Protein AF-A0A950GT67-F1 (afdb_monomer_lite)

Foldseek 3Di:
DLCPVCPPPDDDDDDDDQFAAPVRHHFWKWKFKDALLATFKIWTWDQDDPVRDIAIWIAGLVRHTDPKDDPHHDDDDDDDDPCSVVLRNVVSVVCNPARIWIWMWGDHPPDIDTDDIGNDPSSVPDCIPPNVVNVVSVVRRDDDPPVVVVVCCVVPVVPDPPPPDDDDDDDDDD

Secondary structure (DSSP, 8-state):
---GGGTTSPP-----PPP--TTSPPPEEEEEEEETTEEEEEEEEEEETTTTEEEEEEE-TT-PEE----SSPPPS--PPPTTHHHHHHHHHHHTTTSSEEEEEEEEETTEEEEEEEESSGGGG----SSTHHHHHHHHH--PPPHHHHHHHHHHHH-S---------------

pLDDT: mean 84.3, std 18.07, range [29.95, 98.62]

Radius of gyration: 19.68 Å; chains: 1; bounding box: 31×57×54 Å

Sequence (174 aa):
LDEIGYVTVPPRVIVEKLLLRDDGAPPRELKVFVFHGVAKLIQNVFICGPERTAMASYHLLDWTRLAWKSAHPPPEPVCPPRRLDEMVRIAERLVAGLDHARVDMYECDDAIFVGEITVYSHSGLHRFEPECADYLLGSHWNLRPSRMRALWTILTKHRRIAQHKHLPWQCRSP

Structure (mmCIF, N/CA/C/O backbone):
data_AF-A0A950GT67-F1
#
_entry.id   AF-A0A950GT67-F1
#
loop_
_atom_site.group_PDB
_atom_site.id
_atom_site.type_symbol
_atom_site.label_atom_id
_atom_site.label_alt_id
_atom_site.label_comp_id
_atom_site.label_asym_id
_atom_site.label_entity_id
_atom_site.label_seq_id
_atom_site.pdbx_PDB_ins_code
_atom_site.Cartn_x
_atom_site.Cartn_y
_atom_site.Cartn_z
_atom_site.occupancy
_atom_site.B_iso_or_equiv
_atom_site.auth_seq_id
_atom_site.auth_comp_id
_atom_site.auth_asym_id
_atom_site.auth_atom_id
_atom_site.pdbx_PDB_model_num
ATOM 1 N N . LEU A 1 1 ? 9.146 19.813 -7.406 1.00 53.09 1 LEU A N 1
ATOM 2 C CA . LEU A 1 1 ? 7.730 19.428 -7.217 1.00 53.09 1 LEU A CA 1
ATOM 3 C C . LEU A 1 1 ? 7.624 18.070 -7.847 1.00 53.09 1 LEU A C 1
ATOM 5 O O . LEU A 1 1 ? 7.600 17.971 -9.069 1.00 53.09 1 LEU A O 1
ATOM 9 N N . ASP A 1 2 ? 7.692 17.052 -7.007 1.00 68.12 2 ASP A N 1
ATOM 10 C CA . ASP A 1 2 ? 7.987 15.707 -7.481 1.00 68.12 2 ASP A CA 1
ATOM 11 C C . ASP A 1 2 ? 6.716 15.040 -8.029 1.00 68.12 2 ASP A C 1
ATOM 13 O O . ASP A 1 2 ? 6.797 14.097 -8.804 1.00 68.12 2 ASP A O 1
ATOM 17 N N . GLU A 1 3 ? 5.528 15.588 -7.754 1.00 80.56 3 GLU A N 1
ATOM 18 C CA . GLU A 1 3 ? 4.237 15.040 -8.184 1.00 80.56 3 GLU A CA 1
ATOM 19 C C . GLU A 1 3 ? 3.496 15.950 -9.180 1.00 80.56 3 GLU A C 1
ATOM 21 O O . GLU A 1 3 ? 2.437 16.512 -8.899 1.00 80.56 3 GLU A O 1
ATOM 26 N N . ILE A 1 4 ? 4.053 16.093 -10.387 1.00 83.31 4 ILE A N 1
ATOM 27 C CA . ILE A 1 4 ? 3.520 16.975 -11.448 1.00 83.31 4 ILE A CA 1
ATOM 28 C C . ILE A 1 4 ? 2.057 16.650 -11.814 1.00 83.31 4 ILE A C 1
ATOM 30 O O . ILE A 1 4 ? 1.311 17.547 -12.211 1.00 83.31 4 ILE A O 1
ATOM 34 N N . GLY A 1 5 ? 1.616 15.398 -11.649 1.00 82.50 5 GLY A N 1
ATOM 35 C CA . GLY A 1 5 ? 0.249 14.966 -11.961 1.00 82.50 5 GLY A CA 1
ATOM 36 C C . GLY A 1 5 ? -0.845 15.704 -11.180 1.00 82.50 5 GLY A C 1
ATOM 37 O O . GLY A 1 5 ? -1.948 15.867 -11.701 1.00 82.50 5 GLY A O 1
ATOM 38 N N . TYR A 1 6 ? -0.536 16.234 -9.993 1.00 85.50 6 TYR A N 1
ATOM 39 C CA . TYR A 1 6 ? -1.503 16.946 -9.152 1.00 85.50 6 TYR A CA 1
ATOM 40 C C . TYR A 1 6 ? -1.465 18.472 -9.300 1.00 85.50 6 TYR A C 1
ATOM 42 O O . TYR A 1 6 ? -2.308 19.152 -8.726 1.00 85.50 6 TYR A O 1
ATOM 50 N N . VAL A 1 7 ? -0.559 19.042 -10.108 1.00 89.12 7 VAL A N 1
ATOM 51 C CA . VAL A 1 7 ? -0.364 20.509 -10.192 1.00 89.12 7 VAL A CA 1
ATOM 52 C C . VAL A 1 7 ? -1.618 21.280 -10.630 1.00 89.12 7 VAL A C 1
ATOM 54 O O . VAL A 1 7 ? -1.770 22.459 -10.327 1.00 89.12 7 VAL A O 1
ATOM 57 N N . THR A 1 8 ? -2.521 20.617 -11.358 1.00 89.38 8 THR A N 1
ATOM 58 C CA . THR A 1 8 ? -3.775 21.211 -11.852 1.00 89.38 8 THR A CA 1
ATOM 59 C C . THR A 1 8 ? -4.975 20.946 -10.945 1.00 89.38 8 THR A C 1
ATOM 61 O O . THR A 1 8 ? -6.058 21.473 -11.199 1.00 89.38 8 THR A O 1
ATOM 64 N N . VAL A 1 9 ? -4.806 20.138 -9.896 1.00 89.69 9 VAL A N 1
ATOM 65 C CA . VAL A 1 9 ? -5.877 19.805 -8.958 1.00 89.69 9 VAL A CA 1
ATOM 66 C C . VAL A 1 9 ? -6.055 20.974 -7.983 1.00 89.69 9 VAL A C 1
ATOM 68 O O . VAL A 1 9 ? -5.092 21.366 -7.323 1.00 89.69 9 VAL A O 1
ATOM 71 N N . PRO A 1 10 ? -7.262 21.560 -7.863 1.00 93.44 10 PRO A N 1
ATOM 72 C CA . PRO A 1 10 ? -7.507 22.623 -6.897 1.00 93.44 10 PRO A CA 1
ATOM 73 C C . PRO A 1 10 ? -7.250 22.132 -5.464 1.00 93.44 10 PRO A C 1
ATOM 75 O O . PRO A 1 10 ? -7.778 21.078 -5.102 1.00 93.44 10 PRO A O 1
ATOM 78 N N . PRO A 1 11 ? -6.529 22.893 -4.619 1.00 92.94 11 PRO A N 1
ATOM 79 C CA . PRO A 1 11 ? -6.340 22.527 -3.220 1.00 92.94 11 PRO A CA 1
ATOM 80 C C . PRO A 1 11 ? -7.679 22.369 -2.486 1.00 92.94 11 PRO A C 1
ATOM 82 O O . PRO A 1 11 ? -8.611 23.172 -2.650 1.00 92.94 11 PRO A O 1
ATOM 85 N N . ARG A 1 12 ? -7.778 21.311 -1.679 1.00 94.88 12 ARG A N 1
ATOM 86 C CA . ARG A 1 12 ? -8.943 20.948 -0.861 1.00 94.88 12 ARG A CA 1
ATOM 87 C C . ARG A 1 12 ? -8.471 20.359 0.468 1.00 94.88 12 ARG A C 1
ATOM 89 O O . ARG A 1 12 ? -7.367 19.832 0.545 1.00 94.88 12 ARG A O 1
ATOM 96 N N . VAL A 1 13 ? -9.324 20.439 1.487 1.00 95.25 13 VAL A N 1
ATOM 97 C CA . VAL A 1 13 ? -9.114 19.801 2.793 1.00 95.25 13 VAL A CA 1
ATOM 98 C C . VAL A 1 13 ? -10.214 18.769 2.998 1.00 95.25 13 VAL A C 1
ATOM 100 O O . VAL A 1 13 ? -11.390 19.076 2.799 1.00 95.25 13 VAL A O 1
ATOM 103 N N . ILE A 1 14 ? -9.820 17.561 3.389 1.00 94.38 14 ILE A N 1
ATOM 104 C CA . ILE A 1 14 ? -10.715 16.491 3.827 1.00 94.38 14 ILE A CA 1
ATOM 105 C C . ILE A 1 14 ? -10.416 16.254 5.305 1.00 94.38 14 ILE A C 1
ATOM 107 O O . ILE A 1 14 ? -9.254 16.212 5.702 1.00 94.38 14 ILE A O 1
ATOM 111 N N . VAL A 1 15 ? -11.465 16.142 6.116 1.00 96.00 15 VAL A N 1
ATOM 112 C CA . VAL A 1 15 ? -11.362 15.803 7.537 1.00 96.00 15 VAL A CA 1
ATOM 113 C C . VAL A 1 15 ? -12.121 14.505 7.745 1.00 96.00 15 VAL A C 1
ATOM 115 O O . VAL A 1 15 ? -13.316 14.434 7.461 1.00 96.00 15 VAL A O 1
ATOM 118 N N . GLU A 1 16 ? -11.424 13.485 8.226 1.00 93.69 16 GLU A N 1
ATOM 119 C CA . GLU A 1 16 ? -11.976 12.159 8.482 1.00 93.69 16 GLU A CA 1
ATOM 120 C C . GLU A 1 16 ? -11.831 11.769 9.954 1.00 93.69 16 GLU A C 1
ATOM 122 O O . GLU A 1 16 ? -11.094 12.388 10.726 1.00 93.69 16 GLU A O 1
ATOM 127 N N . LYS A 1 17 ? -12.576 10.740 10.360 1.00 93.25 17 LYS A N 1
ATOM 128 C CA . LYS A 1 17 ? -12.478 10.192 11.711 1.00 93.25 17 LYS A CA 1
ATOM 129 C C . LYS A 1 17 ? -11.098 9.556 11.896 1.00 93.25 17 LYS A C 1
ATOM 131 O O . LYS A 1 17 ? -10.709 8.704 11.106 1.00 93.25 17 LYS A O 1
ATOM 136 N N . LEU A 1 18 ? -10.416 9.895 12.992 1.00 93.19 18 LEU A N 1
ATOM 137 C CA . LEU A 1 18 ? -9.203 9.188 13.398 1.00 93.19 18 LEU A CA 1
ATOM 138 C C . LEU A 1 18 ? -9.539 7.723 13.707 1.00 93.19 18 LEU A C 1
ATOM 140 O O . LEU A 1 18 ? -10.339 7.438 14.603 1.00 93.19 18 LEU A O 1
ATOM 144 N N . LEU A 1 19 ? -8.927 6.809 12.960 1.00 92.69 19 LEU A N 1
ATOM 145 C CA . LEU A 1 19 ? -9.042 5.376 13.196 1.00 92.69 19 LEU A CA 1
ATOM 146 C C . LEU A 1 19 ? -8.049 4.963 14.282 1.00 92.69 19 LEU A C 1
ATOM 148 O O . LEU A 1 19 ? -6.851 5.219 14.166 1.00 92.69 19 LEU A O 1
ATOM 152 N N . LEU A 1 20 ? -8.568 4.328 15.325 1.00 92.88 20 LEU A N 1
ATOM 153 C CA . LEU A 1 20 ? -7.816 3.685 16.394 1.00 92.88 20 LEU A CA 1
ATOM 154 C C . LEU A 1 20 ? -8.478 2.341 16.656 1.00 92.88 20 LEU A C 1
ATOM 156 O O . LEU A 1 20 ? -9.705 2.238 16.584 1.00 92.88 20 LEU A O 1
ATOM 160 N N . ARG A 1 21 ? -7.654 1.346 16.960 1.00 90.81 21 ARG A N 1
ATOM 161 C CA . ARG A 1 21 ? -8.113 0.045 17.430 1.00 90.81 21 ARG A CA 1
ATOM 162 C C . ARG A 1 21 ? -8.713 0.168 18.829 1.00 90.81 21 ARG A C 1
ATOM 164 O O . ARG A 1 21 ? -8.449 1.150 19.527 1.00 90.81 21 ARG A O 1
ATOM 171 N N . ASP A 1 22 ? -9.451 -0.845 19.265 1.00 92.38 22 ASP A N 1
ATOM 172 C CA . ASP A 1 22 ? -10.053 -0.895 20.609 1.00 92.38 22 ASP A CA 1
ATOM 173 C C . ASP A 1 22 ? -9.031 -0.711 21.751 1.00 92.38 22 ASP A C 1
ATOM 175 O O . ASP A 1 22 ? -9.353 -0.164 22.805 1.00 92.38 22 ASP A O 1
ATOM 179 N N . ASP A 1 23 ? -7.777 -1.123 21.537 1.00 90.31 23 ASP A N 1
ATOM 180 C CA . ASP A 1 23 ? -6.657 -0.947 22.475 1.00 90.31 23 ASP A CA 1
ATOM 181 C C . ASP A 1 23 ? -6.004 0.453 22.414 1.00 90.31 23 ASP A C 1
ATOM 183 O O . ASP A 1 23 ? -5.026 0.721 23.114 1.00 90.31 23 ASP A O 1
ATOM 187 N N . GLY A 1 24 ? -6.535 1.357 21.585 1.00 89.75 24 GLY A N 1
ATOM 188 C CA . GLY A 1 24 ? -6.017 2.704 21.350 1.00 89.75 24 GLY A CA 1
ATOM 189 C C . GLY A 1 24 ? -4.816 2.766 20.401 1.00 89.75 24 GLY A C 1
ATOM 190 O O . GLY A 1 24 ? -4.309 3.860 20.144 1.00 89.75 24 GLY A O 1
ATOM 191 N N . ALA A 1 25 ? -4.348 1.634 19.865 1.00 88.31 25 ALA A N 1
ATOM 192 C CA . ALA A 1 25 ? -3.246 1.612 18.909 1.00 88.31 25 ALA A CA 1
ATOM 193 C C . ALA A 1 25 ? -3.696 2.056 17.501 1.00 88.31 25 ALA A C 1
ATOM 195 O O . ALA A 1 25 ? -4.878 1.958 17.156 1.00 88.31 25 ALA A O 1
ATOM 196 N N . PRO A 1 26 ? -2.765 2.501 16.635 1.00 89.75 26 PRO A N 1
ATOM 197 C CA . PRO A 1 26 ? -3.058 2.709 15.219 1.00 89.75 26 PRO A CA 1
ATOM 198 C C . PRO A 1 26 ? -3.568 1.422 14.540 1.00 89.75 26 PRO A C 1
ATOM 200 O O . PRO A 1 26 ? -3.168 0.319 14.934 1.00 89.75 26 PRO A O 1
ATOM 203 N N . PRO A 1 27 ? -4.417 1.534 13.503 1.00 92.75 27 PRO A N 1
ATOM 204 C CA . PRO A 1 27 ? -4.818 0.384 12.703 1.00 92.75 27 PRO A CA 1
ATOM 205 C C . PRO A 1 27 ? -3.622 -0.211 11.956 1.00 92.75 27 PRO A C 1
ATOM 207 O O . PRO A 1 27 ? -2.601 0.448 11.745 1.00 92.75 27 PRO A O 1
ATOM 210 N N . ARG A 1 28 ? -3.758 -1.465 11.516 1.00 92.00 28 ARG A N 1
ATOM 211 C CA . ARG A 1 28 ? -2.761 -2.087 10.638 1.00 92.00 28 ARG A CA 1
ATOM 212 C C . ARG A 1 28 ? -2.903 -1.497 9.246 1.00 92.00 28 ARG A C 1
ATOM 214 O O . ARG A 1 28 ? -3.992 -1.551 8.684 1.00 92.00 28 ARG A O 1
ATOM 221 N N . GLU A 1 29 ? -1.819 -0.978 8.688 1.00 94.69 29 GLU A N 1
ATOM 222 C CA . GLU A 1 29 ? -1.808 -0.392 7.350 1.00 94.69 29 GLU A CA 1
ATOM 223 C C . GLU A 1 29 ? -1.144 -1.340 6.349 1.00 94.69 29 GLU A C 1
ATOM 225 O O . GLU A 1 29 ? -0.016 -1.796 6.546 1.00 94.69 29 GLU A O 1
ATOM 230 N N . LEU A 1 30 ? -1.840 -1.602 5.245 1.00 96.31 30 LEU A N 1
ATOM 231 C CA . LEU A 1 30 ? -1.298 -2.284 4.080 1.00 96.31 30 LEU A CA 1
ATOM 232 C C . LEU A 1 30 ? -1.408 -1.386 2.857 1.00 96.31 30 LEU A C 1
ATOM 234 O O . LEU A 1 30 ? -2.438 -0.757 2.631 1.00 96.31 30 LEU A O 1
ATOM 238 N N . LYS A 1 31 ? -0.390 -1.420 2.004 1.00 97.62 31 LYS A N 1
ATOM 239 C CA . LYS A 1 31 ? -0.456 -0.871 0.653 1.00 97.62 31 LYS A CA 1
ATOM 240 C C . LYS A 1 31 ? -0.367 -2.016 -0.346 1.00 97.62 31 LYS A C 1
ATOM 242 O O . LYS A 1 31 ? 0.650 -2.709 -0.416 1.00 97.62 31 LYS A O 1
ATOM 247 N N . VAL A 1 32 ? -1.441 -2.241 -1.093 1.00 98.44 32 VAL A N 1
ATOM 248 C CA . VAL A 1 32 ? -1.555 -3.328 -2.072 1.00 98.44 32 VAL A CA 1
ATOM 249 C C . VAL A 1 32 ? -1.244 -2.776 -3.455 1.00 98.44 32 VAL A C 1
ATOM 251 O O . VAL A 1 32 ? -1.942 -1.889 -3.939 1.00 98.44 32 VAL A O 1
ATOM 254 N N . PHE A 1 33 ? -0.208 -3.298 -4.105 1.00 98.00 33 PHE A N 1
ATOM 255 C CA . PHE A 1 33 ? 0.140 -2.922 -5.473 1.00 98.00 33 PHE A CA 1
ATOM 256 C C . PHE A 1 33 ? -0.579 -3.847 -6.448 1.00 98.00 33 PHE A C 1
ATOM 258 O O . PHE A 1 33 ? -0.370 -5.066 -6.443 1.00 98.00 33 PHE A O 1
ATOM 265 N N . VAL A 1 34 ? -1.419 -3.252 -7.287 1.00 98.38 34 VAL A N 1
ATOM 266 C CA . VAL A 1 34 ? -2.271 -3.941 -8.251 1.00 98.38 34 VAL A CA 1
ATOM 267 C C . VAL A 1 34 ? -1.850 -3.539 -9.656 1.00 98.38 34 VAL A C 1
ATOM 269 O O . VAL A 1 34 ? -1.746 -2.355 -9.970 1.00 98.38 34 VAL A O 1
ATOM 272 N N . PHE A 1 35 ? -1.637 -4.533 -10.513 1.00 96.94 35 PHE A N 1
ATOM 273 C CA . PHE A 1 35 ? -1.275 -4.360 -11.916 1.00 96.94 35 PHE A CA 1
ATOM 274 C C . PHE A 1 35 ? -2.304 -5.076 -12.781 1.00 96.94 35 PHE A C 1
ATOM 276 O O . PHE A 1 35 ? -2.533 -6.272 -12.600 1.00 96.94 35 PHE A O 1
ATOM 283 N N . HIS A 1 36 ? -2.931 -4.353 -13.712 1.00 95.44 36 HIS A N 1
ATOM 284 C CA . HIS A 1 36 ? -3.985 -4.886 -14.592 1.00 95.44 36 HIS A CA 1
ATOM 285 C C . HIS A 1 36 ? -5.075 -5.663 -13.834 1.00 95.44 36 HIS A C 1
ATOM 287 O O . HIS A 1 36 ? -5.473 -6.755 -14.234 1.00 95.44 36 HIS A O 1
ATOM 293 N N . GLY A 1 37 ? -5.519 -5.111 -12.701 1.00 95.81 37 GLY A N 1
ATOM 294 C CA . GLY A 1 37 ? -6.542 -5.716 -11.843 1.00 95.81 37 GLY A CA 1
ATOM 295 C C . GLY A 1 37 ? -6.085 -6.916 -11.007 1.00 95.81 37 GLY A C 1
ATOM 296 O O . GLY A 1 37 ? -6.928 -7.532 -10.367 1.00 95.81 37 GLY A O 1
ATOM 297 N N . VAL A 1 38 ? -4.788 -7.244 -10.986 1.00 97.62 38 VAL A N 1
ATOM 298 C CA . VAL A 1 38 ? -4.236 -8.361 -10.202 1.00 97.62 38 VAL A CA 1
ATOM 299 C C . VAL A 1 38 ? -3.226 -7.845 -9.183 1.00 97.62 38 VAL A C 1
ATOM 301 O O . VAL A 1 38 ? -2.249 -7.187 -9.551 1.00 97.62 38 VAL A O 1
ATOM 304 N N . ALA A 1 39 ? -3.431 -8.154 -7.905 1.00 98.50 39 ALA A N 1
ATOM 305 C CA . ALA A 1 39 ? -2.495 -7.803 -6.845 1.00 98.50 39 ALA A CA 1
ATOM 306 C C . ALA A 1 39 ? -1.174 -8.574 -7.007 1.00 98.50 39 ALA A C 1
ATOM 308 O O . ALA A 1 39 ? -1.157 -9.741 -7.408 1.00 98.50 39 ALA A O 1
ATOM 309 N N . LYS A 1 40 ? -0.045 -7.915 -6.729 1.00 97.81 40 LYS A N 1
ATOM 310 C CA . LYS A 1 40 ? 1.300 -8.502 -6.902 1.00 97.81 40 LYS A CA 1
ATOM 311 C C . LYS A 1 40 ? 2.197 -8.368 -5.685 1.00 97.81 40 LYS A C 1
ATOM 313 O O . LYS A 1 40 ? 3.061 -9.213 -5.481 1.00 97.81 40 LYS A O 1
ATOM 318 N N . LEU A 1 41 ? 2.002 -7.321 -4.894 1.00 97.69 41 LEU A N 1
ATOM 319 C CA . LEU A 1 41 ? 2.872 -6.996 -3.774 1.00 97.69 41 LEU A CA 1
ATOM 320 C C . LEU A 1 41 ? 2.062 -6.345 -2.659 1.00 97.69 41 LEU A C 1
ATOM 322 O O . LEU A 1 41 ? 1.170 -5.535 -2.921 1.00 97.69 41 LEU A O 1
ATOM 326 N N . ILE A 1 42 ? 2.429 -6.656 -1.423 1.00 97.88 42 ILE A N 1
ATOM 327 C CA . ILE A 1 42 ? 1.950 -5.968 -0.232 1.00 97.88 42 ILE A CA 1
ATOM 328 C C . ILE A 1 42 ? 3.130 -5.252 0.414 1.00 97.88 42 ILE A C 1
ATOM 330 O O . ILE A 1 42 ? 4.137 -5.872 0.753 1.00 97.88 42 ILE A O 1
ATOM 334 N N . GLN A 1 43 ? 2.995 -3.950 0.633 1.00 96.19 43 GLN A N 1
ATOM 335 C CA . GLN A 1 43 ? 3.825 -3.225 1.584 1.00 96.19 43 GLN A CA 1
ATOM 336 C C . GLN A 1 43 ? 3.059 -3.126 2.900 1.00 96.19 43 GLN A C 1
ATOM 338 O O . GLN A 1 43 ? 1.996 -2.519 2.972 1.00 96.19 43 GLN A O 1
ATOM 343 N N . ASN A 1 44 ? 3.599 -3.742 3.937 1.00 95.50 44 ASN A N 1
ATOM 344 C CA . ASN A 1 44 ? 3.069 -3.679 5.287 1.00 95.50 44 ASN A CA 1
ATOM 345 C C . ASN A 1 44 ? 3.706 -2.496 6.016 1.00 95.50 44 ASN A C 1
ATOM 347 O O . ASN A 1 44 ? 4.931 -2.357 5.964 1.00 95.50 44 ASN A O 1
ATOM 351 N N . VAL A 1 45 ? 2.898 -1.659 6.666 1.00 93.31 45 VAL A N 1
ATOM 352 C CA . VAL A 1 45 ? 3.349 -0.443 7.349 1.00 93.31 45 VAL A CA 1
ATOM 353 C C . VAL A 1 45 ? 2.974 -0.496 8.827 1.00 93.31 45 VAL A C 1
ATOM 355 O O . VAL A 1 45 ? 1.835 -0.770 9.201 1.00 93.31 45 VAL A O 1
ATOM 358 N N . PHE A 1 46 ? 3.955 -0.200 9.676 1.00 85.75 46 PHE A N 1
ATOM 359 C CA . PHE A 1 46 ? 3.804 -0.103 11.123 1.00 85.75 46 PHE A CA 1
ATOM 360 C C . PHE A 1 46 ? 4.149 1.295 11.582 1.00 85.75 46 PHE A C 1
ATOM 362 O O . PHE A 1 46 ? 5.182 1.835 11.199 1.00 85.75 46 PHE A O 1
ATOM 369 N N . ILE A 1 47 ? 3.328 1.848 12.462 1.00 83.44 47 ILE A N 1
ATOM 370 C CA . ILE A 1 47 ? 3.646 3.089 13.157 1.00 83.44 47 ILE A CA 1
ATOM 371 C C . ILE A 1 47 ? 4.026 2.720 14.585 1.00 83.44 47 ILE A C 1
ATOM 373 O O . ILE A 1 47 ? 3.203 2.190 15.331 1.00 83.44 47 ILE A O 1
ATOM 377 N N . CYS A 1 48 ? 5.274 2.995 14.956 1.00 76.50 48 CYS A N 1
ATOM 378 C CA . CYS A 1 48 ? 5.832 2.615 16.248 1.00 76.50 48 CYS A CA 1
ATOM 379 C C . CYS A 1 48 ? 6.299 3.834 17.049 1.00 76.50 48 CYS A C 1
ATOM 381 O O . CYS A 1 48 ? 6.847 4.792 16.501 1.00 76.50 48 CYS A O 1
ATOM 383 N N . GLY A 1 49 ? 6.142 3.742 18.371 1.00 74.88 49 GLY A N 1
ATOM 384 C CA . GLY A 1 49 ? 6.671 4.710 19.328 1.00 74.88 49 GLY A CA 1
ATOM 385 C C . GLY A 1 49 ? 5.950 6.067 19.350 1.00 74.88 49 GLY A C 1
ATOM 386 O O . GLY A 1 49 ? 5.083 6.344 18.517 1.00 74.88 49 GLY A O 1
ATOM 387 N N . PRO A 1 50 ? 6.309 6.935 20.312 1.00 72.38 50 PRO A N 1
ATOM 388 C CA . PRO A 1 50 ? 5.702 8.259 20.469 1.00 72.38 50 PRO A CA 1
ATOM 389 C C . PRO A 1 50 ? 6.006 9.193 19.289 1.00 72.38 50 PRO A C 1
ATOM 391 O O . PRO A 1 50 ? 5.200 10.064 18.975 1.00 72.38 50 PRO A O 1
ATOM 394 N N . GLU A 1 51 ? 7.129 8.980 18.596 1.00 80.31 51 GLU A N 1
ATOM 395 C CA . GLU A 1 51 ? 7.520 9.746 17.404 1.00 80.31 51 GLU A CA 1
ATOM 396 C C . GLU A 1 51 ? 6.817 9.281 16.120 1.00 80.31 51 GLU A C 1
ATOM 398 O O . GLU A 1 51 ? 7.021 9.864 15.058 1.00 80.31 51 GLU A O 1
ATOM 403 N N . ARG A 1 52 ? 5.965 8.246 16.205 1.00 78.50 52 ARG A N 1
ATOM 404 C CA . ARG A 1 52 ? 5.208 7.691 15.073 1.00 78.50 52 ARG A CA 1
ATOM 405 C C . ARG A 1 52 ? 6.106 7.302 13.894 1.00 78.50 52 ARG A C 1
ATOM 407 O O . ARG A 1 52 ? 5.770 7.554 12.737 1.00 78.50 52 ARG A O 1
ATOM 414 N N . THR A 1 53 ? 7.238 6.662 14.181 1.00 84.25 53 THR A N 1
ATOM 415 C CA . THR A 1 53 ? 8.157 6.181 13.149 1.00 84.25 53 THR A CA 1
ATOM 416 C C . THR A 1 53 ? 7.453 5.146 12.279 1.00 84.25 53 THR A C 1
ATOM 418 O O . THR A 1 53 ? 6.998 4.114 12.778 1.00 84.25 53 THR A O 1
ATOM 421 N N . ALA A 1 54 ? 7.379 5.421 10.976 1.00 86.25 54 ALA A N 1
ATOM 422 C CA . ALA A 1 54 ? 6.849 4.487 9.997 1.00 86.25 54 ALA A CA 1
ATOM 423 C C . ALA A 1 54 ? 7.916 3.443 9.647 1.00 86.25 54 ALA A C 1
ATOM 425 O O . ALA A 1 54 ? 8.978 3.764 9.111 1.00 86.25 54 ALA A O 1
ATOM 426 N N . MET A 1 55 ? 7.621 2.187 9.952 1.00 91.00 55 MET A N 1
ATOM 427 C CA . MET A 1 55 ? 8.406 1.025 9.568 1.00 91.00 55 MET A CA 1
ATOM 428 C C . MET A 1 55 ? 7.687 0.288 8.446 1.00 91.00 55 MET A C 1
ATOM 430 O O . MET A 1 55 ? 6.460 0.237 8.434 1.00 91.00 55 MET A O 1
ATOM 434 N N . ALA A 1 56 ? 8.430 -0.310 7.517 1.00 92.94 56 ALA A N 1
ATOM 435 C CA . ALA A 1 56 ? 7.820 -1.032 6.405 1.00 92.94 56 ALA A CA 1
ATOM 436 C C . ALA A 1 56 ? 8.552 -2.320 6.042 1.00 92.94 56 ALA A C 1
ATOM 438 O O . ALA A 1 56 ? 9.778 -2.404 6.138 1.00 92.94 56 ALA A O 1
ATOM 439 N N . SER A 1 57 ? 7.791 -3.304 5.576 1.00 94.69 57 SER A N 1
ATOM 440 C CA . SER A 1 57 ? 8.296 -4.537 4.972 1.00 94.69 57 SER A CA 1
ATOM 441 C C . SER A 1 57 ? 7.439 -4.944 3.778 1.00 94.69 57 SER A C 1
ATOM 443 O O . SER A 1 57 ? 6.263 -4.596 3.682 1.00 94.69 57 SER A O 1
ATOM 445 N N . TYR A 1 58 ? 8.044 -5.677 2.849 1.00 95.50 58 TYR A N 1
ATOM 446 C CA . TYR A 1 58 ? 7.411 -6.099 1.605 1.00 95.50 58 TYR A CA 1
ATOM 447 C C . TYR A 1 58 ? 7.110 -7.594 1.646 1.00 95.50 58 TYR A C 1
ATOM 449 O O . TYR A 1 58 ? 7.940 -8.369 2.119 1.00 95.50 58 TYR A O 1
ATOM 457 N N . HIS A 1 59 ? 5.941 -7.993 1.151 1.00 96.56 59 HIS A N 1
ATOM 458 C CA . HIS A 1 59 ? 5.484 -9.378 1.157 1.00 96.56 59 HIS A CA 1
ATOM 459 C C . HIS A 1 59 ? 4.790 -9.747 -0.154 1.00 96.56 59 HIS A C 1
ATOM 461 O O . HIS A 1 59 ? 4.169 -8.905 -0.811 1.00 96.56 59 HIS A O 1
ATOM 467 N N . LEU A 1 60 ? 4.863 -11.030 -0.498 1.00 97.31 60 LEU A N 1
ATOM 468 C CA . LEU A 1 60 ? 3.951 -11.659 -1.449 1.00 97.31 60 LEU A CA 1
ATOM 469 C C . LEU A 1 60 ? 2.547 -11.796 -0.831 1.00 97.31 60 LEU A C 1
ATOM 471 O O . LEU A 1 60 ? 2.351 -11.583 0.366 1.00 97.31 60 LEU A O 1
ATOM 475 N N . LEU A 1 61 ? 1.559 -12.156 -1.656 1.00 97.12 61 LEU A N 1
ATOM 476 C CA . LEU A 1 61 ? 0.158 -12.278 -1.223 1.00 97.12 61 LEU A CA 1
ATOM 477 C C . LEU A 1 61 ? -0.075 -13.401 -0.204 1.00 97.12 61 LEU A C 1
ATOM 479 O O . LEU A 1 61 ? -0.989 -13.303 0.604 1.00 97.12 61 LEU A O 1
ATOM 483 N N . ASP A 1 62 ? 0.774 -14.428 -0.208 1.00 96.88 62 ASP A N 1
ATOM 484 C CA . ASP A 1 62 ? 0.784 -15.506 0.790 1.00 96.88 62 ASP A CA 1
ATOM 485 C C . ASP A 1 62 ? 1.512 -15.115 2.091 1.00 96.88 62 ASP A C 1
ATOM 487 O O . ASP A 1 62 ? 1.802 -15.965 2.930 1.00 96.88 62 ASP A O 1
ATOM 491 N N . TRP A 1 63 ? 1.811 -13.821 2.256 1.00 96.44 63 TRP A N 1
ATOM 492 C CA . TRP A 1 63 ? 2.554 -13.243 3.371 1.00 96.44 63 TRP A CA 1
ATOM 493 C C . TRP A 1 63 ? 4.036 -13.645 3.447 1.00 96.44 63 TRP A C 1
ATOM 495 O O . TRP A 1 63 ? 4.709 -13.371 4.443 1.00 96.44 63 TRP A O 1
ATOM 505 N N . THR A 1 64 ? 4.603 -14.226 2.385 1.00 95.56 64 THR A N 1
ATOM 506 C CA . THR A 1 64 ? 6.051 -14.460 2.305 1.00 95.56 64 THR A CA 1
ATOM 507 C C . THR A 1 64 ? 6.796 -13.129 2.276 1.00 95.56 64 THR A C 1
ATOM 509 O O . THR A 1 64 ? 6.646 -12.349 1.332 1.00 95.56 64 THR A O 1
ATOM 512 N N . ARG A 1 65 ? 7.629 -12.860 3.289 1.00 93.69 65 ARG A N 1
ATOM 513 C CA . ARG A 1 65 ? 8.441 -11.638 3.350 1.00 93.69 65 ARG A CA 1
ATOM 514 C C . ARG A 1 65 ? 9.529 -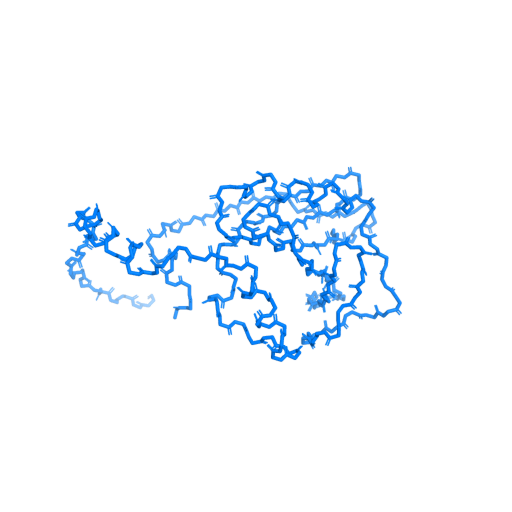11.649 2.278 1.00 93.69 65 ARG A C 1
ATOM 516 O O . ARG A 1 65 ? 10.265 -12.619 2.117 1.00 93.69 65 ARG A O 1
ATOM 523 N N . LEU A 1 66 ? 9.668 -10.526 1.589 1.00 94.62 66 LEU A N 1
ATOM 524 C CA . LEU A 1 66 ? 10.723 -10.272 0.620 1.00 94.62 66 LEU A CA 1
ATOM 525 C C . LEU A 1 66 ? 11.907 -9.588 1.308 1.00 94.62 66 LEU A C 1
ATOM 527 O O . LEU A 1 66 ? 11.733 -8.668 2.111 1.00 94.62 66 LEU A O 1
ATOM 531 N N . ALA A 1 67 ? 13.125 -9.998 0.952 1.00 93.62 67 ALA A N 1
ATOM 532 C CA . ALA A 1 67 ? 14.377 -9.412 1.441 1.00 93.62 67 ALA A CA 1
ATOM 533 C C . ALA A 1 67 ? 14.689 -8.060 0.765 1.00 93.62 67 ALA A C 1
ATOM 535 O O . ALA A 1 67 ? 15.787 -7.830 0.261 1.00 93.62 67 ALA A O 1
ATOM 536 N N . TRP A 1 68 ? 13.690 -7.183 0.697 1.00 94.12 68 TRP A N 1
ATOM 537 C CA . TRP A 1 68 ? 13.808 -5.836 0.155 1.00 94.12 68 TRP A CA 1
ATOM 538 C C . TRP A 1 68 ? 14.072 -4.864 1.302 1.00 94.12 68 TRP A C 1
ATOM 540 O O . TRP A 1 68 ? 13.430 -4.942 2.355 1.00 94.12 68 TRP A O 1
ATOM 550 N N . LYS A 1 69 ? 15.030 -3.956 1.126 1.00 90.19 69 LYS A N 1
ATOM 551 C CA . LYS A 1 69 ? 15.375 -2.975 2.149 1.00 90.19 69 LYS A CA 1
ATOM 552 C C . LYS A 1 69 ? 14.246 -1.971 2.341 1.00 90.19 69 LYS A C 1
ATOM 554 O O . LYS A 1 69 ? 13.550 -1.566 1.415 1.00 90.19 69 LYS A O 1
ATOM 559 N N . SER A 1 70 ? 14.135 -1.536 3.584 1.00 87.38 70 SER A N 1
ATOM 560 C CA . SER A 1 70 ? 13.290 -0.446 4.044 1.00 87.38 70 SER A CA 1
ATOM 561 C C . SER A 1 70 ? 14.126 0.395 5.001 1.00 87.38 70 SER A C 1
ATOM 563 O O . SER A 1 70 ? 14.980 -0.157 5.697 1.00 87.38 70 SER A O 1
ATOM 565 N N . ALA A 1 71 ? 13.904 1.711 5.036 1.00 83.75 71 ALA A N 1
ATOM 566 C CA . ALA A 1 71 ? 14.650 2.613 5.918 1.00 83.75 71 ALA A CA 1
ATOM 567 C C . ALA A 1 71 ? 14.518 2.203 7.395 1.00 83.75 71 ALA A C 1
ATOM 569 O O . ALA A 1 71 ? 15.488 2.239 8.149 1.00 83.75 71 ALA A O 1
ATOM 570 N N . HIS A 1 72 ? 13.325 1.740 7.775 1.00 86.75 72 HIS A N 1
ATOM 571 C CA . HIS A 1 72 ? 13.029 1.212 9.099 1.00 86.75 72 HIS A CA 1
ATOM 572 C C . HIS A 1 72 ? 12.298 -0.128 8.933 1.00 86.75 72 HIS A C 1
ATOM 574 O O . HIS A 1 72 ? 11.086 -0.147 8.715 1.00 86.75 72 HIS A O 1
ATOM 580 N N . PRO A 1 73 ? 13.001 -1.272 8.955 1.00 85.31 73 PRO A N 1
ATOM 581 C CA . PRO A 1 73 ? 12.353 -2.574 8.865 1.00 85.31 73 PRO A CA 1
ATOM 582 C C . PRO A 1 73 ? 11.716 -2.950 10.215 1.00 85.31 73 PRO A C 1
ATOM 584 O O . PRO A 1 73 ? 12.380 -2.817 11.244 1.00 85.31 73 PRO A O 1
ATOM 587 N N . PRO A 1 74 ? 10.465 -3.444 10.250 1.00 83.81 74 PRO A N 1
ATOM 588 C CA . PRO A 1 74 ? 9.836 -3.888 11.491 1.00 83.81 74 PRO A CA 1
ATOM 589 C C . PRO A 1 74 ? 10.518 -5.152 12.052 1.00 83.81 74 PRO A C 1
ATOM 591 O O . PRO A 1 74 ? 11.108 -5.921 11.275 1.00 83.81 74 PRO A O 1
ATOM 594 N N . PRO A 1 75 ? 10.418 -5.389 13.378 1.00 79.94 75 PRO A N 1
ATOM 595 C CA . PRO A 1 75 ? 10.920 -6.606 14.015 1.00 79.94 75 PRO A CA 1
ATOM 596 C C . PRO A 1 75 ? 10.193 -7.856 13.498 1.00 79.94 75 PRO A C 1
ATOM 598 O O . PRO A 1 75 ? 9.042 -7.783 13.074 1.00 79.94 75 PRO A O 1
ATOM 601 N N . GLU A 1 76 ? 10.866 -9.009 13.539 1.00 76.06 76 GLU A N 1
ATOM 602 C CA . GLU A 1 76 ? 10.296 -10.307 13.153 1.00 76.06 76 GLU A CA 1
ATOM 603 C C . GLU A 1 76 ? 9.971 -11.194 14.360 1.00 76.06 76 GLU A C 1
ATOM 605 O O . GLU A 1 76 ? 10.673 -11.113 15.371 1.00 76.06 76 GLU A O 1
ATOM 610 N N . PRO A 1 77 ? 8.978 -12.098 14.235 1.00 82.38 77 PRO A N 1
ATOM 611 C CA . PRO A 1 77 ? 8.046 -12.260 13.109 1.00 82.38 77 PRO A CA 1
ATOM 612 C C . PRO A 1 77 ? 6.843 -11.304 13.194 1.00 82.38 77 PRO A C 1
ATOM 614 O O . PRO A 1 77 ? 6.461 -10.873 14.281 1.00 82.38 77 PRO A O 1
ATOM 617 N N . VAL A 1 78 ? 6.193 -11.025 12.054 1.00 85.00 78 VAL A N 1
ATOM 618 C CA . VAL A 1 78 ? 4.899 -10.323 12.040 1.00 85.00 78 VAL A CA 1
ATOM 619 C C . VAL A 1 78 ? 3.816 -11.162 11.372 1.00 85.00 78 VAL A C 1
ATOM 621 O O . VAL A 1 78 ? 3.975 -11.600 10.236 1.00 85.00 78 VAL A O 1
ATOM 624 N N . CYS A 1 79 ? 2.692 -11.339 12.065 1.00 91.00 79 CYS A N 1
ATOM 625 C CA . CYS A 1 79 ? 1.513 -12.013 11.530 1.00 91.00 79 CYS A CA 1
ATOM 626 C C . CYS A 1 79 ? 0.794 -11.173 10.453 1.00 91.00 79 CYS A C 1
ATOM 628 O O . CYS A 1 79 ? 0.767 -9.939 10.574 1.00 91.00 79 CYS A O 1
ATOM 630 N N . PRO A 1 80 ? 0.167 -11.824 9.452 1.00 92.81 80 PRO A N 1
ATOM 631 C CA . PRO A 1 80 ? -0.707 -11.151 8.496 1.00 92.81 80 PRO A CA 1
ATOM 632 C C . PRO A 1 80 ? -1.930 -10.530 9.183 1.00 92.81 80 PRO A C 1
ATOM 634 O O . PRO A 1 80 ? -2.363 -11.028 10.228 1.00 92.81 80 PRO A O 1
ATOM 637 N N . PRO A 1 81 ? -2.525 -9.476 8.594 1.00 92.56 81 PRO A N 1
ATOM 638 C CA . PRO A 1 81 ? -3.870 -9.032 8.939 1.00 92.56 81 PRO A CA 1
ATOM 639 C C . PRO A 1 81 ? -4.871 -10.177 8.834 1.00 92.56 81 PRO A C 1
ATOM 641 O O . PRO A 1 81 ? -4.770 -11.033 7.951 1.00 92.56 81 PRO A O 1
ATOM 644 N N . ARG A 1 82 ? -5.861 -10.187 9.724 1.00 94.62 82 ARG A N 1
ATOM 645 C CA . ARG A 1 82 ? -6.822 -11.294 9.819 1.00 94.62 82 ARG A CA 1
ATOM 646 C C . ARG A 1 82 ? -7.676 -11.412 8.553 1.00 94.62 82 ARG A C 1
ATOM 648 O O . ARG A 1 82 ? -8.073 -12.513 8.187 1.00 94.62 82 ARG A O 1
ATOM 655 N N . ARG A 1 83 ? -7.956 -10.293 7.884 1.00 95.31 83 ARG A N 1
ATOM 656 C CA . ARG A 1 83 ? -8.780 -10.208 6.669 1.00 95.31 83 ARG A CA 1
ATOM 657 C C . ARG A 1 83 ? -7.947 -9.948 5.410 1.00 95.31 83 ARG A C 1
ATOM 659 O O . ARG A 1 83 ? -8.456 -9.351 4.462 1.00 95.31 83 ARG A O 1
ATOM 666 N N . LEU A 1 84 ? -6.688 -10.399 5.375 1.00 97.25 84 LEU A N 1
ATOM 667 C CA . LEU A 1 84 ? -5.764 -10.135 4.265 1.00 97.25 84 LEU A CA 1
ATOM 668 C C . LEU A 1 84 ? -6.372 -10.451 2.886 1.00 97.25 84 LEU A C 1
ATOM 670 O O . LEU A 1 84 ? -6.392 -9.583 2.014 1.00 97.25 84 LEU A O 1
ATOM 674 N N . ASP A 1 85 ? -6.933 -11.648 2.705 1.00 98.00 85 ASP A N 1
ATOM 675 C CA . ASP A 1 85 ? -7.528 -12.059 1.425 1.00 98.00 85 ASP A CA 1
ATOM 676 C C . ASP A 1 85 ? -8.673 -11.141 0.981 1.00 98.00 85 ASP A C 1
ATOM 678 O O . ASP A 1 85 ? -8.899 -10.915 -0.208 1.00 98.00 85 ASP A O 1
ATOM 682 N N . GLU A 1 86 ? -9.437 -10.615 1.937 1.00 98.31 86 GLU A N 1
ATOM 683 C CA . GLU A 1 86 ? -10.521 -9.688 1.648 1.00 98.31 86 GLU A CA 1
ATOM 684 C C . GLU A 1 86 ? -9.995 -8.311 1.259 1.00 98.31 86 GLU A C 1
ATOM 686 O O . GLU A 1 86 ? -10.488 -7.736 0.289 1.00 98.31 86 GLU A O 1
ATOM 691 N N . MET A 1 87 ? -8.965 -7.817 1.952 1.00 98.31 87 MET A N 1
ATOM 692 C CA . MET A 1 87 ? -8.289 -6.569 1.593 1.00 98.31 87 MET A CA 1
ATOM 693 C C . MET A 1 87 ? -7.726 -6.645 0.169 1.00 98.31 87 MET A C 1
ATOM 695 O O . MET A 1 87 ? -7.958 -5.736 -0.625 1.00 98.31 87 MET A O 1
ATOM 699 N N . VAL A 1 88 ? -7.081 -7.760 -0.194 1.00 98.62 88 VAL A N 1
ATOM 700 C CA . VAL A 1 88 ? -6.566 -7.997 -1.554 1.00 98.62 88 VAL A CA 1
ATOM 701 C C . VAL A 1 88 ? -7.694 -7.960 -2.589 1.00 98.62 88 VAL A C 1
ATOM 703 O O . VAL A 1 88 ? -7.607 -7.204 -3.556 1.00 98.62 88 VAL A O 1
ATOM 706 N N . ARG A 1 89 ? -8.798 -8.688 -2.365 1.00 98.56 89 ARG A N 1
ATOM 707 C CA . ARG A 1 89 ? -9.954 -8.676 -3.285 1.00 98.56 89 ARG A CA 1
ATOM 708 C C . ARG A 1 89 ? -10.584 -7.291 -3.431 1.00 98.56 89 ARG A C 1
ATOM 710 O O . ARG A 1 89 ? -11.040 -6.932 -4.517 1.00 98.56 89 ARG A O 1
ATOM 717 N N . ILE A 1 90 ? -10.666 -6.522 -2.344 1.00 98.50 90 ILE A N 1
ATOM 718 C CA . ILE A 1 90 ? -11.174 -5.145 -2.374 1.00 98.50 90 ILE A CA 1
ATOM 719 C C . ILE A 1 90 ? -10.245 -4.270 -3.221 1.00 98.50 90 ILE A C 1
ATOM 721 O O . ILE A 1 90 ? -10.735 -3.580 -4.115 1.00 98.50 90 ILE A O 1
ATOM 725 N N . ALA A 1 91 ? -8.930 -4.339 -2.994 1.00 98.62 91 ALA A N 1
ATOM 726 C CA . ALA A 1 91 ? -7.943 -3.579 -3.755 1.00 98.62 91 ALA A CA 1
ATOM 727 C C . ALA A 1 91 ? -8.038 -3.872 -5.258 1.00 98.62 91 ALA A C 1
ATOM 729 O O . ALA A 1 91 ? -8.176 -2.943 -6.050 1.00 98.62 91 ALA A O 1
ATOM 730 N N . GLU A 1 92 ? -8.056 -5.150 -5.652 1.00 98.62 92 GLU A N 1
ATOM 731 C CA . GLU A 1 92 ? -8.185 -5.566 -7.056 1.00 98.62 92 GLU A CA 1
ATOM 732 C C . GLU A 1 92 ? -9.449 -5.005 -7.714 1.00 98.62 92 GLU A C 1
ATOM 734 O O . GLU A 1 92 ? -9.393 -4.445 -8.811 1.00 98.62 92 GLU A O 1
ATOM 739 N N . ARG A 1 93 ? -10.594 -5.089 -7.025 1.00 98.38 93 ARG A N 1
ATOM 740 C CA . ARG A 1 93 ? -11.875 -4.584 -7.539 1.00 98.38 93 ARG A CA 1
ATOM 741 C C . ARG A 1 93 ? -11.906 -3.066 -7.680 1.00 98.38 93 ARG A C 1
ATOM 743 O O . ARG A 1 93 ? -12.489 -2.577 -8.645 1.00 98.38 93 ARG A O 1
ATOM 750 N N . LEU A 1 94 ? -11.314 -2.328 -6.740 1.00 98.12 94 LEU A N 1
ATOM 751 C CA . LEU A 1 94 ? -11.307 -0.861 -6.758 1.00 98.12 94 LEU A CA 1
ATOM 752 C C . LEU A 1 94 ? -10.566 -0.298 -7.972 1.00 98.12 94 LEU A C 1
ATOM 754 O O . LEU A 1 94 ? -10.947 0.753 -8.484 1.00 98.12 94 LEU A O 1
ATOM 758 N N . VAL A 1 95 ? -9.532 -0.998 -8.446 1.00 97.56 95 VAL A N 1
ATOM 759 C CA . VAL A 1 95 ? -8.632 -0.496 -9.496 1.00 97.56 95 VAL A CA 1
ATOM 760 C C . VAL A 1 95 ? -8.593 -1.378 -10.746 1.00 97.56 95 VAL A C 1
ATOM 762 O O . VAL A 1 95 ? -7.709 -1.214 -11.581 1.00 97.56 95 VAL A O 1
ATOM 765 N N . ALA A 1 96 ? -9.579 -2.262 -10.936 1.00 93.56 96 ALA A N 1
ATOM 766 C CA . ALA A 1 96 ? -9.645 -3.232 -12.039 1.00 93.56 96 ALA A CA 1
ATOM 767 C C . ALA A 1 96 ? -9.541 -2.627 -13.460 1.00 93.56 96 ALA A C 1
ATOM 769 O O . ALA A 1 96 ? -9.209 -3.332 -14.409 1.00 93.56 96 ALA A O 1
ATOM 770 N N . GLY A 1 97 ? -9.828 -1.332 -13.628 1.00 90.00 97 GLY A N 1
ATOM 771 C CA . GLY A 1 97 ? -9.706 -0.616 -14.906 1.00 90.00 9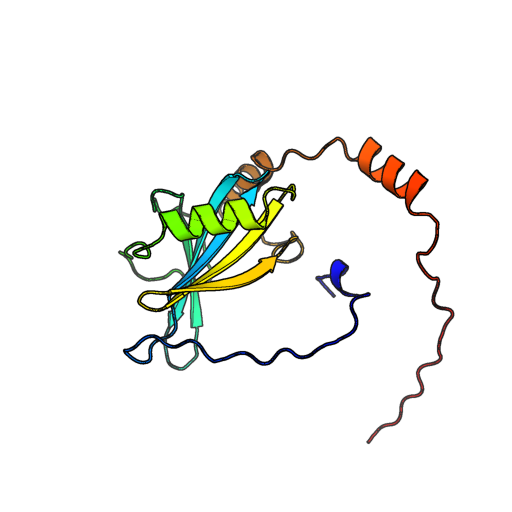7 GLY A CA 1
ATOM 772 C C . GLY A 1 97 ? -8.386 0.138 -15.112 1.00 90.00 97 GLY A C 1
ATOM 773 O O . GLY A 1 97 ? -8.199 0.744 -16.168 1.00 90.00 97 GLY A O 1
ATOM 774 N N . LEU A 1 98 ? -7.497 0.150 -14.117 1.00 92.44 98 LEU A N 1
ATOM 775 C CA . LEU A 1 98 ? -6.206 0.834 -14.169 1.00 92.44 98 LEU A CA 1
ATOM 776 C C . LEU A 1 98 ? -5.101 -0.145 -14.588 1.00 92.44 98 LEU A C 1
ATOM 778 O O . LEU A 1 98 ? -5.149 -1.334 -14.276 1.00 92.44 98 LEU A O 1
ATOM 782 N N . ASP A 1 99 ? -4.093 0.358 -15.306 1.00 93.62 99 ASP A N 1
ATOM 783 C CA . ASP A 1 99 ? -2.919 -0.451 -15.662 1.00 93.62 99 ASP A CA 1
ATOM 784 C C . ASP A 1 99 ? -2.038 -0.728 -14.434 1.00 93.62 99 ASP A C 1
ATOM 786 O O . ASP A 1 99 ? -1.459 -1.810 -14.325 1.00 93.62 99 ASP A O 1
ATOM 790 N N . HIS A 1 100 ? -2.005 0.212 -13.491 1.00 95.06 100 HIS A N 1
ATOM 791 C CA . HIS A 1 100 ? -1.403 0.077 -12.175 1.00 95.06 100 HIS A CA 1
ATOM 792 C C . HIS A 1 100 ? -2.042 1.046 -11.171 1.00 95.06 100 HIS A C 1
ATOM 794 O O . HIS A 1 100 ? -2.346 2.194 -11.505 1.00 95.06 100 HIS A O 1
ATOM 800 N N . ALA A 1 101 ? -2.187 0.597 -9.926 1.00 97.00 101 ALA A N 1
ATOM 801 C CA . ALA A 1 101 ? -2.392 1.463 -8.774 1.00 97.00 101 ALA A CA 1
ATOM 802 C C . ALA A 1 101 ? -1.943 0.774 -7.481 1.00 97.00 101 ALA A C 1
ATOM 804 O O . ALA A 1 101 ? -2.020 -0.448 -7.343 1.00 97.00 101 ALA A O 1
ATOM 805 N N . ARG A 1 102 ? -1.532 1.586 -6.510 1.00 97.69 102 ARG A N 1
ATOM 806 C CA . ARG A 1 102 ? -1.355 1.183 -5.117 1.00 97.69 102 ARG A CA 1
ATOM 807 C C . ARG A 1 102 ? -2.605 1.580 -4.336 1.00 97.69 102 ARG A C 1
ATOM 809 O O . ARG A 1 102 ? -3.050 2.719 -4.453 1.00 97.69 102 ARG A O 1
ATOM 816 N N . VAL A 1 103 ? -3.169 0.656 -3.569 1.00 98.50 103 VAL A N 1
ATOM 817 C CA . VAL A 1 103 ? -4.331 0.909 -2.708 1.00 98.50 103 VAL A CA 1
ATOM 818 C C . VAL A 1 103 ? -3.886 0.832 -1.257 1.00 98.50 103 VAL A C 1
ATOM 820 O O . VAL A 1 103 ? -3.444 -0.224 -0.802 1.00 98.50 103 VAL A O 1
ATOM 823 N N . ASP A 1 104 ? -4.012 1.944 -0.546 1.00 98.00 104 ASP A N 1
ATOM 824 C CA . ASP A 1 104 ? -3.662 2.066 0.863 1.00 98.00 104 ASP A CA 1
ATOM 825 C C . ASP A 1 104 ? -4.903 1.742 1.689 1.00 98.00 104 ASP A C 1
ATOM 827 O O . ASP A 1 104 ? -5.979 2.313 1.490 1.00 98.00 104 ASP A O 1
ATOM 831 N N . MET A 1 105 ? -4.772 0.775 2.586 1.00 98.00 105 MET A N 1
ATOM 832 C CA . MET A 1 105 ? -5.882 0.169 3.302 1.00 98.00 105 MET A CA 1
ATOM 833 C C . MET A 1 105 ? -5.537 -0.017 4.770 1.00 98.00 105 MET A C 1
ATOM 835 O O . MET A 1 105 ? -4.389 -0.281 5.127 1.00 98.00 105 MET A O 1
ATOM 839 N N . TYR A 1 106 ? -6.564 0.039 5.609 1.00 96.50 106 TYR A N 1
ATOM 840 C CA . TYR A 1 106 ? -6.447 -0.161 7.043 1.00 96.50 106 TYR A CA 1
ATOM 841 C C . TYR A 1 106 ? -7.314 -1.334 7.494 1.00 96.50 106 TYR A C 1
ATOM 843 O O . TYR A 1 106 ? -8.495 -1.394 7.155 1.00 96.50 106 TYR A O 1
ATOM 851 N N . GLU A 1 107 ? -6.749 -2.234 8.294 1.00 95.75 107 GLU A N 1
ATOM 852 C CA . GLU A 1 107 ? -7.514 -3.155 9.138 1.00 95.75 107 GLU A CA 1
ATOM 853 C C . GLU A 1 107 ? -7.582 -2.561 10.552 1.00 95.75 107 GLU A C 1
ATOM 855 O O . GLU A 1 107 ? -6.561 -2.411 11.233 1.00 95.75 107 GLU A O 1
ATOM 860 N N . CYS A 1 108 ? -8.792 -2.202 10.980 1.00 94.75 108 CYS A N 1
ATOM 861 C CA . CYS A 1 108 ? -9.081 -1.688 12.315 1.00 94.75 108 CYS A CA 1
ATOM 862 C C . CYS A 1 108 ? -10.119 -2.610 12.961 1.00 94.75 108 CYS A C 1
ATOM 864 O O . CYS A 1 108 ? -11.307 -2.543 12.641 1.00 94.75 108 CYS A O 1
ATOM 866 N N . ASP A 1 109 ? -9.633 -3.509 13.815 1.00 91.12 109 ASP A N 1
ATOM 867 C CA . ASP A 1 109 ? -10.406 -4.548 14.502 1.00 91.12 109 ASP A CA 1
ATOM 868 C C . ASP A 1 109 ? -11.211 -5.436 13.532 1.00 91.12 109 ASP A C 1
ATOM 870 O O . ASP A 1 109 ? -10.640 -6.246 12.791 1.00 91.12 109 ASP A O 1
ATOM 874 N N . ASP A 1 110 ? -12.537 -5.297 13.512 1.00 89.81 110 ASP A N 1
ATOM 875 C CA . ASP A 1 110 ? -13.434 -6.063 12.644 1.00 89.81 110 ASP A CA 1
ATOM 876 C C . ASP A 1 110 ? -13.777 -5.347 11.327 1.00 89.81 110 ASP A C 1
ATOM 878 O O . ASP A 1 110 ? -14.587 -5.857 10.554 1.00 89.81 110 ASP A O 1
ATOM 882 N N . ALA A 1 111 ? -13.156 -4.207 11.013 1.00 94.88 111 ALA A N 1
ATOM 883 C CA . ALA A 1 111 ? -13.463 -3.413 9.823 1.00 94.88 111 ALA A CA 1
ATOM 884 C C . ALA A 1 111 ? -12.243 -3.158 8.920 1.00 94.88 111 ALA A C 1
ATOM 886 O O . ALA A 1 111 ? -11.104 -3.044 9.374 1.00 94.88 111 ALA A O 1
ATOM 887 N N . ILE A 1 112 ? -12.517 -3.046 7.617 1.00 97.69 112 ILE A N 1
ATOM 888 C CA . ILE A 1 112 ? -11.547 -2.664 6.585 1.00 97.69 112 ILE A CA 1
ATOM 889 C C . ILE A 1 112 ? -11.910 -1.266 6.087 1.00 97.69 112 ILE A C 1
ATOM 891 O O . ILE A 1 112 ? -13.066 -1.010 5.748 1.00 97.69 112 ILE A O 1
ATOM 895 N N . PHE A 1 113 ? -10.916 -0.389 5.992 1.00 97.50 113 PHE A N 1
ATOM 896 C CA . PHE A 1 113 ? -11.047 0.957 5.442 1.00 97.50 113 PHE A CA 1
ATOM 897 C C . PHE A 1 113 ? -10.086 1.148 4.269 1.00 97.50 113 PHE A C 1
ATOM 899 O O . PHE A 1 113 ? -9.013 0.546 4.227 1.00 97.50 113 PHE A O 1
ATOM 906 N N . VAL A 1 114 ? -10.470 1.999 3.321 1.00 97.31 114 VAL A N 1
ATOM 907 C CA . VAL A 1 114 ? -9.616 2.437 2.210 1.00 97.31 114 VAL A CA 1
ATOM 908 C C . VAL A 1 114 ? -9.185 3.862 2.513 1.00 97.31 114 VAL A C 1
ATOM 910 O O . VAL A 1 114 ? -10.044 4.709 2.742 1.00 97.31 114 VAL A O 1
ATOM 913 N N . GLY A 1 115 ? -7.879 4.108 2.533 1.00 95.56 115 GLY A N 1
ATOM 914 C CA . GLY A 1 115 ? -7.308 5.437 2.733 1.00 95.56 115 GLY A CA 1
ATOM 915 C C . GLY A 1 115 ? -7.083 6.158 1.409 1.00 95.56 115 GLY A C 1
ATOM 916 O O . GLY A 1 115 ? -7.692 7.188 1.138 1.00 95.56 115 GLY A O 1
ATOM 917 N N . GLU A 1 116 ? -6.231 5.592 0.554 1.00 95.75 116 GLU A N 1
ATOM 918 C CA . GLU A 1 116 ? -5.767 6.252 -0.670 1.00 95.75 116 GLU A CA 1
ATOM 919 C C . GLU A 1 116 ? -5.718 5.280 -1.855 1.00 95.75 116 GLU A C 1
ATOM 921 O O . GLU A 1 116 ? -5.475 4.084 -1.698 1.00 95.75 116 GLU A O 1
ATOM 926 N N . ILE A 1 117 ? -5.902 5.812 -3.064 1.00 96.62 117 ILE A N 1
ATOM 927 C CA . ILE A 1 117 ? -5.506 5.150 -4.308 1.00 96.62 117 ILE A CA 1
ATOM 928 C C . ILE A 1 117 ? -4.428 6.011 -4.966 1.00 96.62 117 ILE A C 1
ATOM 930 O O . ILE A 1 117 ? -4.704 7.125 -5.411 1.00 96.62 117 ILE A O 1
ATOM 934 N N . THR A 1 118 ? -3.216 5.475 -5.079 1.00 94.69 118 THR A N 1
ATOM 935 C CA . THR A 1 118 ? -2.065 6.166 -5.667 1.00 94.69 118 THR A CA 1
ATOM 936 C C . THR A 1 118 ? -1.724 5.562 -7.026 1.00 94.69 118 THR A C 1
ATOM 938 O O . THR A 1 118 ? -1.334 4.398 -7.127 1.00 94.69 118 THR A O 1
ATOM 941 N N . VAL A 1 119 ? -1.819 6.359 -8.093 1.00 91.31 119 VAL A N 1
ATOM 942 C CA . VAL A 1 119 ? -1.567 5.888 -9.473 1.00 91.31 119 VAL A CA 1
ATOM 943 C C . VAL A 1 119 ? -0.104 6.022 -9.918 1.00 91.31 119 VAL A C 1
ATOM 945 O O . VAL A 1 119 ? 0.312 5.376 -10.877 1.00 91.31 119 VAL A O 1
ATOM 948 N N . TYR A 1 120 ? 0.707 6.805 -9.200 1.00 87.06 120 TYR A N 1
ATOM 949 C CA . TYR A 1 120 ? 2.165 6.844 -9.356 1.00 87.06 120 TYR A CA 1
ATOM 950 C C . TYR A 1 120 ? 2.841 6.999 -7.984 1.00 87.06 120 TYR A C 1
ATOM 952 O O . TYR A 1 120 ? 2.983 8.089 -7.443 1.00 87.06 120 TYR A O 1
ATOM 960 N N . SER A 1 121 ? 3.232 5.887 -7.361 1.00 87.06 121 SER A N 1
ATOM 961 C CA . SER A 1 121 ? 3.863 5.928 -6.035 1.00 87.06 121 SER A CA 1
ATOM 962 C C . SER A 1 121 ? 5.237 6.599 -6.091 1.00 87.06 121 SER A C 1
ATOM 964 O O . SER A 1 121 ? 6.043 6.260 -6.957 1.00 87.06 121 SER A O 1
ATOM 966 N N . HIS A 1 122 ? 5.516 7.516 -5.157 1.00 86.62 122 HIS A N 1
ATOM 967 C CA . HIS A 1 122 ? 6.802 8.227 -5.049 1.00 86.62 122 HIS A CA 1
ATOM 968 C C . HIS A 1 122 ? 7.264 8.844 -6.376 1.00 86.62 122 HIS A C 1
ATOM 970 O O . HIS A 1 122 ? 8.440 8.745 -6.733 1.00 86.62 122 HIS A O 1
ATOM 976 N N . SER A 1 123 ? 6.332 9.375 -7.172 1.00 86.75 123 SER A N 1
ATOM 977 C CA . SER A 1 123 ? 6.653 9.942 -8.491 1.00 86.75 123 SER A CA 1
ATOM 978 C C . SER A 1 123 ? 7.220 8.944 -9.508 1.00 86.75 123 SER A C 1
ATOM 980 O O . SER A 1 123 ? 7.702 9.355 -10.559 1.00 86.75 123 SER A O 1
ATOM 982 N N . GLY A 1 124 ? 7.180 7.640 -9.214 1.00 85.62 124 GLY A N 1
ATOM 983 C CA . GLY A 1 124 ? 7.890 6.616 -9.983 1.00 85.62 124 GLY A CA 1
ATOM 984 C C . GLY A 1 124 ? 9.414 6.658 -9.814 1.00 85.6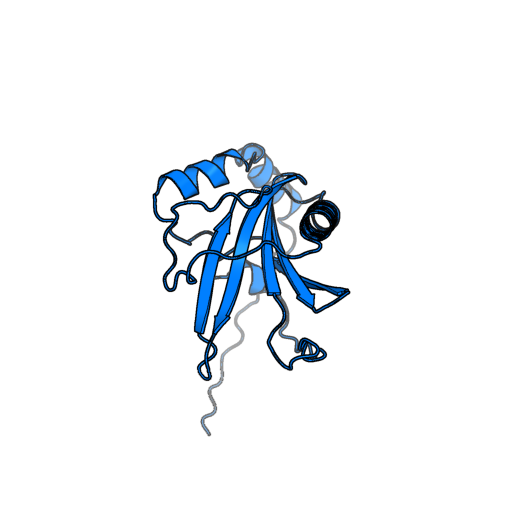2 124 GLY A C 1
ATOM 985 O O . GLY A 1 124 ? 10.122 6.083 -10.629 1.00 85.62 124 GLY A O 1
ATOM 986 N N . LEU A 1 125 ? 9.924 7.353 -8.790 1.00 87.38 125 LEU A N 1
ATOM 987 C CA . LEU A 1 125 ? 11.357 7.561 -8.544 1.00 87.38 125 LEU A CA 1
ATOM 988 C C . LEU A 1 125 ? 11.878 6.787 -7.323 1.00 87.38 125 LEU A C 1
ATOM 990 O O . LEU A 1 125 ? 13.031 6.961 -6.927 1.00 87.38 125 LEU A O 1
ATOM 994 N N . HIS A 1 126 ? 11.042 5.953 -6.697 1.00 87.75 126 HIS A N 1
ATOM 995 C CA . HIS A 1 126 ? 11.480 5.133 -5.573 1.00 87.75 126 HIS A CA 1
ATOM 996 C C . HIS A 1 126 ? 12.530 4.123 -6.031 1.00 87.75 126 HIS A C 1
ATOM 998 O O . HIS A 1 126 ? 12.269 3.294 -6.898 1.00 87.75 126 HIS A O 1
ATOM 1004 N N . ARG A 1 127 ? 13.708 4.160 -5.408 1.00 87.81 127 ARG A N 1
ATOM 1005 C CA . ARG A 1 127 ? 14.754 3.173 -5.652 1.00 87.81 127 ARG A CA 1
ATOM 1006 C C . ARG A 1 127 ? 14.529 1.961 -4.756 1.00 87.81 127 ARG A C 1
ATOM 1008 O O . ARG A 1 127 ? 14.795 2.029 -3.558 1.00 87.81 127 ARG A O 1
ATOM 1015 N N . PHE A 1 128 ? 14.082 0.855 -5.342 1.00 91.12 128 PHE A N 1
ATOM 1016 C CA . PHE A 1 128 ? 14.030 -0.414 -4.626 1.00 91.12 128 PHE A CA 1
ATOM 1017 C C . PHE A 1 128 ? 15.433 -1.010 -4.455 1.00 91.12 128 PHE A C 1
ATOM 1019 O O . PHE A 1 128 ? 16.282 -0.939 -5.346 1.00 91.12 128 PHE A O 1
ATOM 1026 N N . GLU A 1 129 ? 15.666 -1.630 -3.302 1.00 92.31 129 GLU A N 1
ATOM 1027 C CA . GLU A 1 129 ? 16.868 -2.410 -3.022 1.00 92.31 129 GLU A CA 1
ATOM 1028 C C . GLU A 1 129 ? 16.441 -3.797 -2.532 1.00 92.31 129 GLU A C 1
ATOM 1030 O O . GLU A 1 129 ? 15.743 -3.873 -1.522 1.00 92.31 129 GLU A O 1
ATOM 1035 N N . PRO A 1 130 ? 16.837 -4.898 -3.192 1.00 95.00 130 PRO A N 1
ATOM 1036 C CA . PRO A 1 130 ? 17.736 -4.972 -4.349 1.00 95.00 130 PRO A CA 1
ATOM 1037 C C . PRO A 1 130 ? 17.121 -4.410 -5.642 1.00 95.00 130 PRO A C 1
ATOM 1039 O O . PRO A 1 130 ? 15.906 -4.377 -5.789 1.00 95.00 130 PRO A O 1
ATOM 1042 N N . GLU A 1 131 ? 17.962 -4.028 -6.607 1.00 93.31 131 GLU A N 1
ATOM 1043 C CA . GLU A 1 131 ? 17.524 -3.455 -7.896 1.00 93.31 131 GLU A CA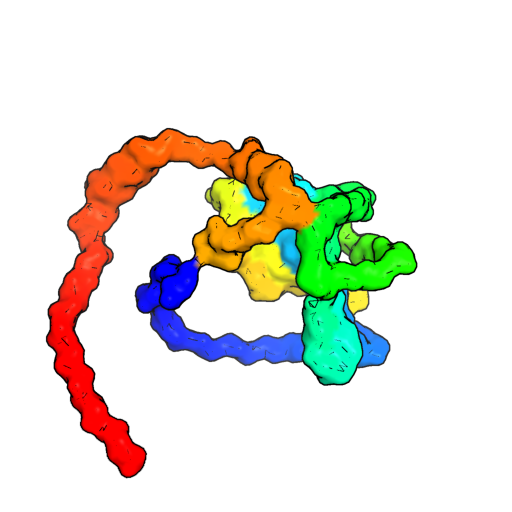 1
ATOM 1044 C C . GLU A 1 131 ? 16.563 -4.382 -8.664 1.00 93.31 131 GLU A C 1
ATOM 1046 O O . GLU A 1 131 ? 15.639 -3.922 -9.327 1.00 93.31 131 GLU A O 1
ATOM 1051 N N . CYS A 1 132 ? 16.713 -5.706 -8.520 1.00 93.56 132 CYS A N 1
ATOM 1052 C CA . CYS A 1 132 ? 15.821 -6.687 -9.146 1.00 93.56 132 CYS A CA 1
ATOM 1053 C C . CYS A 1 132 ? 14.349 -6.557 -8.717 1.00 93.56 132 CYS A C 1
ATOM 1055 O O . CYS A 1 132 ? 13.470 -7.000 -9.454 1.00 93.56 132 CYS A O 1
ATOM 1057 N N . ALA A 1 133 ? 14.071 -5.932 -7.570 1.00 93.94 133 ALA A N 1
ATOM 1058 C CA . ALA A 1 133 ? 12.716 -5.627 -7.125 1.00 93.94 133 ALA A CA 1
ATOM 1059 C C . ALA A 1 133 ? 11.998 -4.651 -8.071 1.00 93.94 133 ALA A C 1
ATOM 1061 O O . ALA A 1 133 ? 10.825 -4.855 -8.384 1.00 93.94 133 ALA A O 1
ATOM 1062 N N . ASP A 1 134 ? 12.712 -3.638 -8.569 1.00 93.12 134 ASP A N 1
ATOM 1063 C CA . ASP A 1 134 ? 12.163 -2.656 -9.508 1.00 93.12 134 ASP A CA 1
ATOM 1064 C C . ASP A 1 134 ? 11.805 -3.323 -10.844 1.00 93.12 134 ASP A C 1
ATOM 1066 O O . ASP A 1 134 ? 10.674 -3.218 -11.323 1.00 93.12 134 ASP A O 1
ATOM 1070 N N . TYR A 1 135 ? 12.719 -4.139 -11.385 1.00 92.50 135 TYR A N 1
ATOM 1071 C CA . TYR A 1 135 ? 12.458 -4.927 -12.594 1.00 92.50 135 TYR A CA 1
ATOM 1072 C C . TYR A 1 135 ? 11.295 -5.909 -12.420 1.00 92.50 135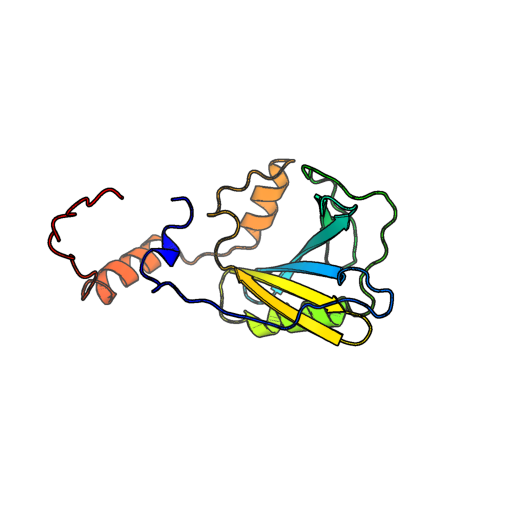 TYR A C 1
ATOM 1074 O O . TYR A 1 135 ? 10.498 -6.078 -13.345 1.00 92.50 135 TYR A O 1
ATOM 1082 N N . LEU A 1 136 ? 11.173 -6.552 -11.251 1.00 94.19 136 LEU A N 1
ATOM 1083 C CA . LEU A 1 136 ? 10.065 -7.463 -10.966 1.00 94.19 136 LEU A CA 1
ATOM 1084 C C . LEU A 1 136 ? 8.724 -6.727 -11.031 1.00 94.19 136 LEU A C 1
ATOM 1086 O O . LEU A 1 136 ? 7.822 -7.178 -11.736 1.00 94.19 136 LEU A O 1
ATOM 1090 N N . LEU A 1 137 ? 8.602 -5.582 -10.357 1.00 93.44 137 LEU A N 1
ATOM 1091 C CA . LEU A 1 137 ? 7.379 -4.778 -10.398 1.00 93.44 137 LEU A CA 1
ATOM 1092 C C . LEU A 1 137 ? 7.087 -4.264 -11.809 1.00 93.44 137 LEU A C 1
ATOM 1094 O O . LEU A 1 137 ? 5.961 -4.396 -12.292 1.00 93.44 137 LEU A O 1
ATOM 1098 N N . GLY A 1 138 ? 8.109 -3.769 -12.510 1.00 92.56 138 GLY A N 1
ATOM 1099 C CA . GLY A 1 138 ? 7.997 -3.345 -13.903 1.00 92.56 138 GLY A CA 1
ATOM 1100 C C . GLY A 1 138 ? 7.524 -4.463 -14.838 1.00 92.56 138 GLY A C 1
ATOM 1101 O O . GLY A 1 138 ? 6.736 -4.206 -15.747 1.00 92.56 138 GLY A O 1
ATOM 1102 N N . SER A 1 139 ? 7.918 -5.718 -14.587 1.00 93.94 139 SER A N 1
ATOM 1103 C CA . SER A 1 139 ? 7.510 -6.876 -15.400 1.00 93.94 139 SER A CA 1
ATOM 1104 C C . SER A 1 139 ? 6.004 -7.160 -15.356 1.00 93.94 139 SER A C 1
ATOM 1106 O O . SER A 1 139 ? 5.453 -7.747 -16.289 1.00 93.94 139 SER A O 1
ATOM 1108 N N . HIS A 1 140 ? 5.313 -6.718 -14.301 1.00 94.88 140 HIS A N 1
ATOM 1109 C CA . HIS A 1 140 ? 3.860 -6.830 -14.194 1.00 94.88 140 HIS A CA 1
ATOM 1110 C C . HIS A 1 140 ? 3.125 -5.719 -14.954 1.00 94.88 140 HIS A C 1
ATOM 1112 O O . HIS A 1 140 ? 1.941 -5.862 -15.269 1.00 94.88 140 HIS A O 1
ATOM 1118 N N . TRP A 1 141 ? 3.810 -4.625 -15.291 1.00 92.50 141 TRP A N 1
ATOM 1119 C CA . TRP A 1 141 ? 3.196 -3.447 -15.884 1.00 92.50 141 TRP A CA 1
ATOM 1120 C C . TRP A 1 141 ? 3.241 -3.478 -17.415 1.00 92.50 141 TRP A C 1
ATOM 1122 O O . TRP A 1 141 ? 4.051 -2.828 -18.073 1.00 92.50 141 TRP A O 1
ATOM 1132 N N . ASN A 1 142 ? 2.309 -4.222 -18.015 1.00 88.00 142 ASN A N 1
ATOM 1133 C CA . ASN A 1 142 ? 2.174 -4.267 -19.473 1.00 88.00 142 ASN A CA 1
ATOM 1134 C C . ASN A 1 142 ? 1.549 -2.975 -20.035 1.00 88.00 142 ASN A C 1
ATOM 1136 O O . ASN A 1 142 ? 0.328 -2.822 -20.103 1.00 88.00 142 ASN A O 1
ATOM 1140 N N . LEU A 1 143 ? 2.387 -2.028 -20.441 1.00 83.75 143 LEU A N 1
ATOM 1141 C CA . LEU A 1 143 ? 1.946 -0.807 -21.103 1.00 83.75 143 LEU A CA 1
ATOM 1142 C C . LEU A 1 143 ? 1.793 -1.044 -22.609 1.00 83.75 143 LEU A C 1
ATOM 1144 O O . LEU A 1 143 ? 2.723 -1.487 -23.283 1.00 83.75 143 LEU A O 1
ATOM 1148 N N . ARG A 1 144 ? 0.637 -0.669 -23.180 1.00 69.88 144 ARG A N 1
ATOM 1149 C CA . ARG A 1 144 ? 0.505 -0.571 -24.646 1.00 69.88 144 ARG A CA 1
ATOM 1150 C C . ARG A 1 144 ? 1.623 0.335 -25.184 1.00 69.88 144 ARG A C 1
ATOM 1152 O O . ARG A 1 144 ? 1.889 1.356 -24.543 1.00 69.88 144 ARG A O 1
ATOM 1159 N N . PRO A 1 145 ? 2.227 0.029 -26.351 1.00 63.50 145 PRO A N 1
ATOM 1160 C CA . PRO A 1 145 ? 3.372 0.769 -26.867 1.00 63.50 145 PRO A CA 1
ATOM 1161 C C . PRO A 1 145 ? 3.154 2.278 -26.782 1.00 63.50 145 PRO A C 1
ATOM 1163 O O . PRO A 1 145 ? 2.182 2.818 -27.326 1.00 63.50 145 PRO A O 1
ATOM 1166 N N . SER A 1 146 ? 4.075 2.949 -26.089 1.00 59.16 146 SER A N 1
ATOM 1167 C CA . SER A 1 146 ? 4.026 4.380 -25.775 1.00 59.16 146 SER A CA 1
ATOM 1168 C C . SER A 1 146 ? 3.752 5.240 -27.003 1.00 59.16 146 SER A C 1
ATOM 1170 O O . SER A 1 146 ? 3.044 6.229 -26.890 1.00 59.16 146 SER A O 1
ATOM 1172 N N . ARG A 1 147 ? 4.203 4.826 -28.195 1.00 58.41 147 ARG A N 1
ATOM 1173 C CA . ARG A 1 147 ? 3.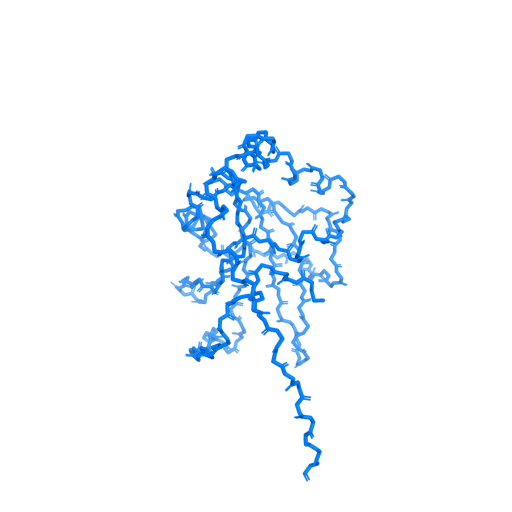922 5.516 -29.461 1.00 58.41 147 ARG A CA 1
ATOM 1174 C C . ARG A 1 147 ? 2.435 5.645 -29.749 1.00 58.41 147 ARG A C 1
ATOM 1176 O O . ARG A 1 147 ? 2.011 6.733 -30.084 1.00 58.41 147 ARG A O 1
ATOM 1183 N N . MET A 1 148 ? 1.626 4.602 -29.581 1.00 62.03 148 MET A N 1
ATOM 1184 C CA . MET A 1 148 ? 0.185 4.706 -29.841 1.00 62.03 148 MET A CA 1
ATOM 1185 C C . MET A 1 148 ? -0.538 5.485 -28.745 1.00 62.03 148 MET A C 1
ATOM 1187 O O . MET A 1 148 ? -1.449 6.240 -29.054 1.00 62.03 148 MET A O 1
ATOM 1191 N N . ARG A 1 149 ? -0.133 5.344 -27.476 1.00 60.12 149 ARG A N 1
ATOM 1192 C CA . ARG A 1 149 ? -0.745 6.072 -26.350 1.00 60.12 149 ARG A CA 1
ATOM 1193 C C . ARG A 1 149 ? -0.387 7.561 -26.385 1.00 60.12 149 ARG A C 1
ATOM 1195 O O . ARG A 1 149 ? -1.259 8.401 -26.183 1.00 60.12 149 ARG A O 1
ATOM 1202 N N . ALA A 1 150 ? 0.865 7.883 -26.702 1.00 59.91 150 ALA A N 1
ATOM 1203 C CA . ALA A 1 150 ? 1.352 9.238 -26.922 1.00 59.91 150 ALA A CA 1
ATOM 1204 C C . ALA A 1 150 ? 0.745 9.833 -28.191 1.00 59.91 150 ALA A C 1
ATOM 1206 O O . ALA A 1 150 ? 0.206 10.924 -28.116 1.00 59.91 150 ALA A O 1
ATOM 1207 N N . LEU A 1 151 ? 0.736 9.113 -29.320 1.00 66.00 151 LEU A N 1
ATOM 1208 C CA . LEU A 1 151 ? 0.113 9.583 -30.559 1.00 66.00 151 LEU A CA 1
ATOM 1209 C C . LEU A 1 151 ? -1.387 9.798 -30.363 1.00 66.00 151 LEU A C 1
ATOM 1211 O O . LEU A 1 151 ? -1.887 10.843 -30.739 1.00 66.00 151 LEU A O 1
ATOM 1215 N N . TRP A 1 152 ? -2.102 8.883 -29.705 1.00 63.69 152 TRP A N 1
ATOM 1216 C CA . TRP A 1 152 ? -3.514 9.079 -29.378 1.00 63.69 152 TRP A CA 1
ATOM 1217 C C . TRP A 1 152 ? -3.702 10.271 -28.438 1.00 63.69 152 TRP A C 1
ATOM 1219 O O . TRP A 1 152 ? -4.553 11.098 -28.706 1.00 63.69 152 TRP A O 1
ATOM 1229 N N . THR A 1 153 ? -2.871 10.439 -27.405 1.00 60.16 153 THR A N 1
ATOM 1230 C CA . THR A 1 153 ? -2.912 11.618 -26.516 1.00 60.16 153 THR A CA 1
ATOM 1231 C C . THR A 1 153 ? -2.635 12.920 -27.274 1.00 60.16 153 THR A C 1
ATOM 1233 O O . THR A 1 153 ? -3.358 13.892 -27.099 1.00 60.16 153 THR A O 1
ATOM 1236 N N . ILE A 1 154 ? -1.639 12.948 -28.157 1.00 68.19 154 ILE A N 1
ATOM 1237 C CA . ILE A 1 154 ? -1.322 14.093 -29.020 1.00 68.19 154 ILE A CA 1
ATOM 1238 C C . ILE A 1 154 ? -2.510 14.379 -29.952 1.00 68.19 154 ILE A C 1
ATOM 1240 O O . ILE A 1 154 ? -2.970 15.515 -30.042 1.00 68.19 154 ILE A O 1
ATOM 1244 N N . LEU A 1 155 ? -3.059 13.348 -30.596 1.00 71.19 155 LEU A N 1
ATOM 1245 C CA . LEU A 1 155 ? -4.146 13.462 -31.570 1.00 71.19 155 LEU A CA 1
ATOM 1246 C C . LEU A 1 155 ? -5.500 13.808 -30.929 1.00 71.19 155 LEU A C 1
ATOM 1248 O O . LEU A 1 155 ? -6.308 14.478 -31.566 1.00 71.19 155 LEU A O 1
ATOM 1252 N N . THR A 1 156 ? -5.768 13.384 -29.688 1.00 68.75 156 THR A N 1
ATOM 1253 C CA . THR A 1 156 ? -7.078 13.558 -29.032 1.00 68.75 156 THR A CA 1
ATOM 1254 C C . THR A 1 156 ? -7.101 14.602 -27.916 1.00 68.75 156 THR A C 1
ATOM 1256 O O . THR A 1 156 ? -8.170 15.140 -27.634 1.00 68.75 156 THR A O 1
ATOM 1259 N N . LYS A 1 157 ? -5.962 14.954 -27.297 1.00 53.81 157 LYS A N 1
ATOM 1260 C CA . LYS A 1 157 ? -5.892 15.919 -26.176 1.00 53.81 157 LYS A CA 1
ATOM 1261 C C . LYS A 1 157 ? -5.247 17.272 -26.504 1.00 53.81 157 LYS A C 1
ATOM 1263 O O . LYS A 1 157 ? -5.104 18.096 -25.603 1.00 53.81 157 LYS A O 1
ATOM 1268 N N . HIS A 1 158 ? -4.983 17.610 -27.769 1.00 50.28 158 HIS A N 1
ATOM 1269 C CA . HIS A 1 158 ? -4.568 18.976 -28.151 1.00 50.28 158 HIS A CA 1
ATOM 1270 C C . HIS A 1 158 ? -5.684 20.045 -28.128 1.00 50.28 158 HIS A C 1
ATOM 1272 O O . HIS A 1 158 ? -5.561 21.100 -28.748 1.00 50.28 158 HIS A O 1
ATOM 1278 N N . ARG A 1 159 ? -6.763 19.854 -27.361 1.00 49.12 159 ARG A N 1
ATOM 1279 C CA . ARG A 1 159 ? -7.711 20.934 -27.054 1.00 49.12 159 ARG A CA 1
ATOM 1280 C C . ARG A 1 159 ? -7.833 21.098 -25.543 1.00 49.12 159 ARG A C 1
ATOM 1282 O O . ARG A 1 159 ? -8.609 20.403 -24.903 1.00 49.12 159 ARG A O 1
ATOM 1289 N N . ARG A 1 160 ? -7.100 22.098 -25.032 1.00 45.41 160 ARG A N 1
ATOM 1290 C CA . ARG A 1 160 ? -7.075 22.632 -23.652 1.00 45.41 160 ARG A CA 1
ATOM 1291 C C . ARG A 1 160 ? -6.086 21.974 -22.680 1.00 45.41 160 ARG A C 1
ATOM 1293 O O . ARG A 1 160 ? -6.464 21.535 -21.604 1.00 45.41 160 ARG A O 1
ATOM 1300 N N . ILE A 1 161 ? -4.792 22.083 -22.976 1.00 46.41 161 ILE A N 1
ATOM 1301 C CA . ILE A 1 161 ? -3.880 22.544 -21.920 1.00 46.41 161 ILE A CA 1
ATOM 1302 C C . ILE A 1 161 ? -4.027 24.062 -21.952 1.00 46.41 161 ILE A C 1
ATOM 1304 O O . ILE A 1 161 ? -3.582 24.705 -22.903 1.00 46.41 161 ILE A O 1
ATOM 1308 N N . ALA A 1 162 ? -4.790 24.622 -21.014 1.00 38.75 162 ALA A N 1
ATOM 1309 C CA . ALA A 1 162 ? -4.931 26.065 -20.911 1.00 38.75 162 ALA A CA 1
ATOM 1310 C C . ALA A 1 162 ? -3.532 26.652 -20.696 1.00 38.75 162 ALA A C 1
ATOM 1312 O O . ALA A 1 162 ? -2.918 26.452 -19.651 1.00 38.75 162 ALA A O 1
ATOM 1313 N N . GLN A 1 163 ? -3.019 27.356 -21.704 1.00 39.69 163 GLN A N 1
ATOM 1314 C CA . GLN A 1 163 ? -1.923 28.289 -21.516 1.00 39.69 163 GLN A CA 1
ATOM 1315 C C . GLN A 1 163 ? -2.457 29.381 -20.589 1.00 39.69 163 GLN A C 1
ATOM 1317 O O . GLN A 1 163 ? -3.103 30.329 -21.041 1.00 39.69 163 GLN A O 1
ATOM 1322 N N . HIS A 1 164 ? -2.271 29.221 -19.280 1.00 41.12 164 HIS A N 1
ATOM 1323 C CA . HIS A 1 164 ? -2.506 30.321 -18.364 1.00 41.12 164 HIS A CA 1
ATOM 1324 C C . HIS A 1 164 ? -1.455 31.385 -18.665 1.00 41.12 164 HIS A C 1
ATOM 1326 O O . HIS A 1 164 ? -0.280 31.255 -18.332 1.00 41.12 164 HIS A O 1
ATOM 1332 N N . LYS A 1 165 ? -1.912 32.423 -19.372 1.00 42.69 165 LYS A N 1
ATOM 1333 C CA . LYS A 1 165 ? -1.223 33.699 -19.515 1.00 42.69 165 LYS A CA 1
ATOM 1334 C C . LYS A 1 165 ? -0.801 34.176 -18.125 1.00 42.69 165 LYS A C 1
ATOM 1336 O O . LYS A 1 165 ? -1.594 34.117 -17.187 1.00 42.69 165 LYS A O 1
ATOM 1341 N N . HIS A 1 166 ? 0.444 34.630 -18.043 1.00 42.59 166 HIS A N 1
ATOM 1342 C CA . HIS A 1 166 ? 1.068 35.282 -16.898 1.00 42.59 166 HIS A CA 1
ATOM 1343 C C . HIS A 1 166 ? 0.077 36.095 -16.051 1.00 42.59 166 HIS A C 1
ATOM 1345 O O . HIS A 1 166 ? -0.494 37.074 -16.529 1.00 42.59 166 HIS A O 1
ATOM 1351 N N . LEU A 1 167 ? -0.080 35.718 -14.782 1.00 35.84 167 LEU A N 1
ATOM 1352 C CA . LEU A 1 167 ? -0.579 36.614 -13.742 1.00 35.84 167 LEU A CA 1
ATOM 1353 C C . LEU A 1 167 ? 0.644 37.129 -12.966 1.00 35.84 167 LEU A C 1
ATOM 1355 O O . LEU A 1 167 ? 1.443 36.307 -12.508 1.00 35.84 167 LEU A O 1
ATOM 1359 N N . PRO A 1 168 ? 0.845 38.453 -12.848 1.00 36.34 168 PRO A N 1
ATOM 1360 C CA . PRO A 1 168 ? 1.978 39.004 -12.121 1.00 36.34 168 PRO A CA 1
ATOM 1361 C C . PRO A 1 168 ? 1.790 38.755 -10.621 1.00 36.34 168 PRO A C 1
ATOM 1363 O O . PRO A 1 168 ? 0.827 39.216 -10.012 1.00 36.34 168 PRO A O 1
ATOM 1366 N N . TRP A 1 169 ? 2.724 38.013 -10.030 1.00 29.95 169 TRP A N 1
ATOM 1367 C CA . TRP A 1 169 ? 2.862 37.867 -8.584 1.00 29.95 169 TRP A CA 1
ATOM 1368 C C . TRP A 1 169 ? 3.161 39.239 -7.956 1.00 29.95 169 TRP A C 1
ATOM 1370 O O . TRP A 1 169 ? 4.224 39.808 -8.194 1.00 29.95 169 TRP A O 1
ATOM 1380 N N . GLN A 1 170 ? 2.240 39.774 -7.151 1.00 30.91 170 GLN A N 1
ATOM 1381 C CA . GLN A 1 170 ? 2.530 40.874 -6.228 1.00 30.91 170 GLN A CA 1
ATOM 1382 C C . GLN A 1 170 ? 2.843 40.283 -4.850 1.00 30.91 170 GLN A C 1
ATOM 1384 O O . GLN A 1 170 ? 1.952 39.774 -4.173 1.00 30.91 170 GLN A O 1
ATOM 1389 N N . CYS A 1 171 ? 4.110 40.360 -4.437 1.00 30.78 171 CYS A N 1
ATOM 1390 C CA . CYS A 1 171 ? 4.507 40.164 -3.045 1.00 30.78 171 CYS A CA 1
ATOM 1391 C C . CYS A 1 171 ? 3.873 41.254 -2.173 1.00 30.78 171 CYS A C 1
ATOM 1393 O O . CYS A 1 171 ? 4.072 42.443 -2.425 1.00 30.78 171 CYS A O 1
ATOM 1395 N N . ARG A 1 172 ? 3.195 40.855 -1.099 1.00 30.78 172 ARG A N 1
ATOM 1396 C CA . ARG A 1 172 ? 3.097 41.674 0.110 1.00 30.78 172 ARG A CA 1
ATOM 1397 C C . ARG A 1 172 ? 3.646 40.852 1.269 1.00 30.78 172 ARG A C 1
ATOM 1399 O O . ARG A 1 172 ? 3.175 39.746 1.515 1.00 30.78 172 ARG A O 1
ATOM 1406 N N . SER A 1 173 ? 4.676 41.394 1.901 1.00 31.11 173 SER A N 1
ATOM 1407 C CA . SER A 1 173 ? 5.213 40.959 3.191 1.00 31.11 173 SER A CA 1
ATOM 1408 C C . SER A 1 173 ? 4.536 41.763 4.313 1.00 31.11 173 SER A C 1
ATOM 1410 O O . SER A 1 173 ? 3.926 42.793 4.014 1.00 31.11 173 SER A O 1
ATOM 1412 N N . PRO A 1 174 ? 4.761 41.348 5.568 1.00 39.47 174 PRO A N 1
ATOM 1413 C CA . PRO A 1 174 ? 3.748 40.859 6.505 1.00 39.47 174 PRO A CA 1
ATOM 1414 C C . PRO A 1 174 ? 2.700 41.888 6.952 1.00 39.47 174 PRO A C 1
ATOM 1416 O O . PRO A 1 174 ? 3.038 43.085 7.082 1.00 39.47 174 PRO A O 1
#